Protein AF-A0A914QI10-F1 (afdb_monomer_lite)

Foldseek 3Di:
DQDFDDDPPDTDHDPLQLVPPQLECLLVLLADEPPRDDNPPPDQVQEDCPVVCCVVDVPSRHHYDQAPDPDPDDPVLVVDPPSVVRRHGDCVSYDHPVVSSVSSVVVSVVVVVVVVVVVVVVVVVVVVD

pLDDT: mean 73.73, std 11.27, range [41.31, 90.69]

Sequence (129 aa):
MNGTLEFDKIIIYPKGSHKAMVRDIWLTRSEWAPRDFMFHDLEQYKITNDVEKLEKNPIWSYFPNPFLSDAIFHSSLCQMPDGLSCWKYDSTLIKNDTYIDKILQQRADEIKRQYIDTVNSIKSSKAFL

Secondary structure (DSSP, 8-state):
----EEETTEEEPPTT-GGGS---HHHHTT-B-TT--------GGGEES-HHHHHH---TT-EE--BSS-----GGGGGSTTGGGGG-B-GGGB--HHHHHHHHHHHHHHHHHHHHHHHHHHHHHHTT-

Radius of gyration: 18.93 Å; chains: 1; bounding box: 40×35×62 Å

Organism: NCBI:txid227884

Structure (mmCIF, N/CA/C/O backbone):
data_AF-A0A914QI10-F1
#
_entry.id   AF-A0A914QI10-F1
#
loop_
_atom_site.group_PDB
_atom_site.id
_atom_site.type_symbol
_atom_site.label_atom_id
_atom_site.label_alt_id
_atom_site.label_comp_id
_atom_site.label_asym_id
_atom_site.label_entity_id
_atom_site.label_seq_id
_atom_site.pdbx_PDB_ins_code
_atom_site.Cartn_x
_atom_site.Cartn_y
_atom_site.Cartn_z
_atom_site.occupancy
_atom_site.B_iso_or_equiv
_atom_site.auth_seq_id
_atom_site.auth_comp_id
_atom_site.auth_asym_id
_atom_site.auth_atom_id
_atom_site.pdbx_PDB_model_num
ATOM 1 N N . MET A 1 1 ? -25.015 -4.629 6.594 1.00 41.31 1 MET A N 1
ATOM 2 C CA . MET A 1 1 ? -24.862 -5.856 5.783 1.00 41.31 1 MET A CA 1
ATOM 3 C C . MET A 1 1 ? -23.376 -6.185 5.749 1.00 41.31 1 MET A C 1
ATOM 5 O O . MET A 1 1 ? -22.625 -5.418 5.166 1.00 41.31 1 MET A O 1
ATOM 9 N N . ASN A 1 2 ? -22.948 -7.233 6.460 1.00 48.06 2 ASN A N 1
ATOM 10 C CA . ASN A 1 2 ? -21.532 -7.590 6.644 1.00 48.06 2 ASN A CA 1
ATOM 11 C C . ASN A 1 2 ? -21.168 -8.816 5.795 1.00 48.06 2 ASN A C 1
ATOM 13 O O . ASN A 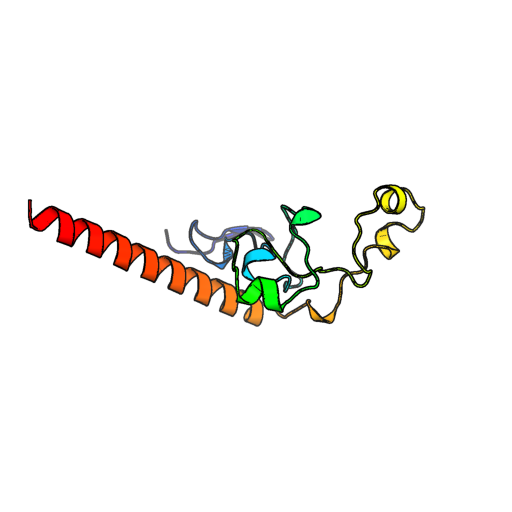1 2 ? -20.911 -9.886 6.336 1.00 48.06 2 ASN A O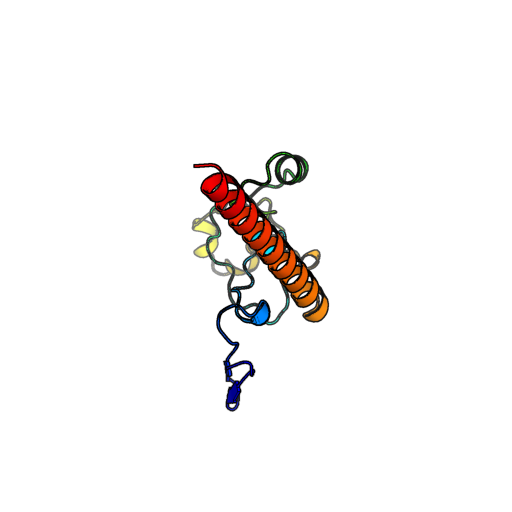 1
ATOM 17 N N . GLY A 1 3 ? -21.184 -8.676 4.472 1.00 55.97 3 GLY A N 1
ATOM 18 C CA . GLY A 1 3 ? -20.773 -9.748 3.568 1.00 55.97 3 GLY A CA 1
ATOM 19 C C . GLY A 1 3 ? -20.092 -9.180 2.334 1.00 55.97 3 GLY A C 1
ATOM 20 O O . GLY A 1 3 ? -20.581 -8.210 1.758 1.00 55.97 3 GLY A O 1
ATOM 21 N N . THR A 1 4 ? -18.957 -9.765 1.959 1.00 65.06 4 THR A N 1
ATOM 22 C CA . THR A 1 4 ? -18.392 -9.604 0.618 1.00 65.06 4 THR A CA 1
ATOM 23 C C . THR A 1 4 ? -19.339 -10.285 -0.366 1.00 65.06 4 THR A C 1
ATOM 25 O O . THR A 1 4 ? -19.720 -11.432 -0.138 1.00 65.06 4 THR A O 1
ATOM 28 N N . LEU A 1 5 ? -19.741 -9.578 -1.422 1.00 71.38 5 LEU A N 1
ATOM 29 C CA . LEU A 1 5 ? -20.539 -10.150 -2.508 1.00 71.38 5 LEU A CA 1
ATOM 30 C C . LEU A 1 5 ? -19.627 -10.388 -3.706 1.00 71.38 5 LEU A C 1
ATOM 32 O O . LEU A 1 5 ? -18.871 -9.496 -4.087 1.00 71.38 5 LEU A O 1
ATOM 36 N N . GLU A 1 6 ? -19.707 -11.575 -4.289 1.00 69.44 6 GLU A N 1
ATOM 37 C CA . GLU A 1 6 ? -18.934 -11.956 -5.465 1.00 69.44 6 GLU A CA 1
ATOM 38 C C . GLU A 1 6 ? -19.903 -12.237 -6.616 1.00 69.44 6 GLU A C 1
ATOM 40 O O . GLU A 1 6 ? -20.795 -13.077 -6.497 1.00 69.44 6 GLU A O 1
ATOM 45 N N . PHE A 1 7 ? -19.760 -11.480 -7.703 1.00 70.00 7 PHE A N 1
ATOM 46 C CA . PHE A 1 7 ? -20.530 -11.624 -8.935 1.00 70.00 7 PHE A CA 1
ATOM 47 C C . PHE A 1 7 ? -19.551 -11.836 -10.086 1.00 70.00 7 PHE A C 1
ATOM 49 O O . PHE A 1 7 ? -18.926 -10.880 -10.545 1.00 70.00 7 PHE A O 1
ATOM 56 N N . ASP A 1 8 ? -19.403 -13.076 -10.547 1.00 79.25 8 ASP A N 1
ATOM 57 C CA . ASP A 1 8 ? -18.462 -13.484 -11.597 1.00 79.25 8 ASP A CA 1
ATOM 58 C C . ASP A 1 8 ? -17.008 -13.034 -11.342 1.00 79.25 8 ASP A C 1
ATOM 60 O O . ASP A 1 8 ? -16.226 -13.756 -10.735 1.00 79.25 8 ASP A O 1
ATOM 64 N N . LYS A 1 9 ? -16.637 -11.839 -11.829 1.00 72.75 9 LYS A N 1
ATOM 65 C CA . LYS A 1 9 ? -15.303 -11.214 -11.708 1.00 72.75 9 LYS A CA 1
ATOM 66 C C . LYS A 1 9 ? -15.288 -9.970 -10.815 1.00 72.75 9 LYS A C 1
ATOM 68 O O . LYS A 1 9 ? -14.254 -9.318 -10.686 1.00 72.75 9 LYS A O 1
ATOM 73 N N . ILE A 1 10 ? -16.433 -9.589 -10.256 1.00 65.81 10 ILE A N 1
ATOM 74 C CA . ILE A 1 10 ? -16.603 -8.378 -9.457 1.0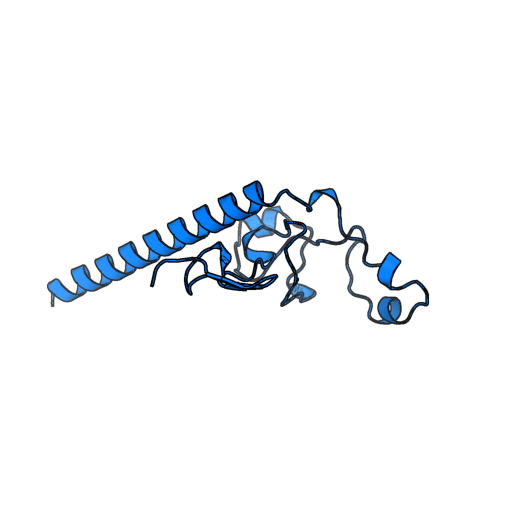0 65.81 10 ILE A CA 1
ATOM 75 C C . ILE A 1 10 ? -16.749 -8.785 -7.996 1.00 65.81 10 ILE A C 1
ATOM 77 O O . ILE A 1 10 ? -17.702 -9.464 -7.619 1.00 65.81 10 ILE A O 1
ATOM 81 N N . ILE A 1 11 ? -15.820 -8.316 -7.167 1.00 71.44 11 ILE A N 1
ATOM 82 C CA . ILE A 1 11 ? -15.887 -8.462 -5.714 1.00 71.44 11 ILE A CA 1
ATOM 83 C C . ILE A 1 11 ? -16.309 -7.117 -5.125 1.00 71.44 11 ILE A C 1
ATOM 85 O O . ILE A 1 11 ? -15.595 -6.121 -5.247 1.00 71.44 11 ILE A O 1
ATOM 89 N N . ILE A 1 12 ? -17.470 -7.084 -4.475 1.00 74.06 12 ILE A N 1
ATOM 90 C CA . ILE A 1 12 ? -17.984 -5.902 -3.783 1.00 74.06 12 ILE A CA 1
ATOM 91 C C . ILE A 1 12 ? -17.641 -6.021 -2.304 1.00 74.06 12 ILE A C 1
ATOM 93 O O . ILE A 1 12 ? -18.112 -6.920 -1.599 1.00 74.06 12 ILE A O 1
ATOM 97 N N . TYR A 1 13 ? -16.843 -5.074 -1.820 1.00 75.06 13 TYR A N 1
ATOM 98 C CA . TYR A 1 13 ? -16.525 -4.953 -0.405 1.00 75.06 13 TYR A CA 1
ATOM 99 C C . TYR A 1 13 ? -17.473 -3.964 0.287 1.00 75.06 13 TYR A C 1
ATOM 101 O O . TYR A 1 13 ? -17.781 -2.907 -0.270 1.00 75.06 13 TYR A O 1
ATOM 109 N N . PRO A 1 14 ? -17.936 -4.265 1.514 1.00 73.25 14 PRO A N 1
ATOM 110 C CA . PRO A 1 14 ? -18.775 -3.341 2.262 1.00 73.25 14 PRO A CA 1
ATOM 111 C C . PRO A 1 14 ? -18.013 -2.052 2.597 1.00 73.25 14 PRO A C 1
ATOM 113 O O . PRO A 1 14 ? -16.821 -2.077 2.918 1.00 73.25 14 PRO A O 1
ATOM 116 N N . LYS A 1 15 ? -18.721 -0.915 2.563 1.00 69.31 15 LYS A N 1
ATOM 117 C CA . LYS A 1 15 ? -18.166 0.395 2.932 1.00 69.31 15 LYS A CA 1
ATOM 118 C C . LYS A 1 15 ? -17.607 0.343 4.358 1.00 69.31 15 LYS A C 1
ATOM 120 O O . LYS A 1 15 ? -18.307 -0.067 5.281 1.00 69.31 15 LYS A O 1
ATOM 125 N N . GLY A 1 16 ? -16.353 0.760 4.525 1.00 67.12 16 GLY A N 1
ATOM 126 C CA . GLY A 1 16 ? -15.630 0.682 5.800 1.00 67.12 16 GLY A CA 1
ATOM 127 C C . GLY A 1 16 ? -14.850 -0.620 6.018 1.00 67.12 16 GLY A C 1
ATOM 128 O O . GLY A 1 16 ? -14.171 -0.747 7.033 1.00 67.12 16 GLY A O 1
ATOM 129 N N . SER A 1 17 ? -14.898 -1.577 5.085 1.00 73.50 17 SER A N 1
ATOM 130 C CA . SER A 1 17 ? -13.922 -2.670 5.048 1.00 73.50 17 SER A CA 1
ATOM 131 C C . SER A 1 17 ? -12.554 -2.134 4.631 1.00 73.50 17 SER A C 1
ATOM 133 O O . SER A 1 17 ? -12.463 -1.377 3.667 1.00 73.50 17 SER A O 1
ATOM 135 N N . HIS A 1 18 ? -11.484 -2.595 5.280 1.00 71.38 18 HIS A N 1
ATOM 136 C CA . HIS A 1 18 ? -10.111 -2.311 4.846 1.00 71.38 18 HIS A CA 1
ATOM 137 C C . HIS A 1 18 ? -9.854 -2.780 3.403 1.00 71.38 18 HIS A C 1
ATOM 139 O O . HIS A 1 18 ? -9.086 -2.159 2.681 1.00 71.38 18 HIS A O 1
ATOM 145 N N . LYS A 1 19 ? -10.554 -3.830 2.945 1.00 73.06 19 LYS A N 1
ATOM 146 C CA . LYS A 1 19 ? -10.472 -4.330 1.563 1.00 73.06 19 LYS A CA 1
ATOM 147 C C . LYS A 1 19 ? -11.174 -3.428 0.544 1.00 73.06 19 LYS A C 1
ATOM 149 O O . LYS A 1 19 ? -10.912 -3.553 -0.645 1.00 73.06 19 LYS A O 1
ATOM 154 N N . ALA A 1 20 ? -12.074 -2.556 1.010 1.00 66.88 20 ALA A N 1
ATOM 155 C CA . ALA A 1 20 ? -12.748 -1.538 0.203 1.00 66.88 20 ALA A CA 1
ATOM 156 C C . ALA A 1 20 ? -11.969 -0.217 0.149 1.00 66.88 20 ALA A C 1
ATOM 158 O O . ALA A 1 20 ? -12.353 0.678 -0.603 1.00 66.88 20 ALA A O 1
ATOM 159 N N . MET A 1 21 ? -10.932 -0.053 0.979 1.00 66.88 21 MET A N 1
ATOM 160 C CA . MET A 1 21 ? -10.075 1.122 0.899 1.00 66.88 21 MET A CA 1
ATOM 161 C C . MET A 1 21 ? -9.331 1.045 -0.427 1.00 66.88 21 MET A C 1
ATOM 163 O O . MET A 1 21 ? -8.761 0.002 -0.755 1.00 66.88 21 MET A O 1
ATOM 167 N N . VAL A 1 22 ? -9.352 2.135 -1.198 1.00 61.59 22 VAL A N 1
ATOM 168 C CA . VAL A 1 22 ? -8.416 2.264 -2.312 1.00 61.59 22 VAL A CA 1
ATOM 169 C C . VAL A 1 22 ? -7.033 2.083 -1.701 1.00 61.59 22 VAL A C 1
ATOM 171 O O . VAL A 1 22 ? -6.706 2.761 -0.723 1.00 61.59 22 VAL A O 1
ATOM 174 N N . ARG A 1 23 ? -6.286 1.084 -2.184 1.00 67.00 23 ARG A N 1
ATOM 175 C CA . ARG A 1 23 ? -4.958 0.739 -1.665 1.00 67.00 23 ARG A CA 1
ATOM 176 C C . ARG A 1 23 ? -3.958 1.748 -2.179 1.00 67.00 23 ARG A C 1
ATOM 178 O O . ARG A 1 23 ? -3.145 1.477 -3.050 1.00 67.00 23 ARG A O 1
ATOM 185 N N . ASP A 1 24 ? -4.140 2.952 -1.681 1.00 66.44 24 ASP A N 1
ATOM 186 C CA . ASP A 1 24 ? -3.342 4.088 -2.037 1.00 66.44 24 ASP A CA 1
ATOM 187 C C . ASP A 1 24 ? -2.033 4.025 -1.243 1.00 66.44 24 ASP A C 1
ATOM 189 O O . ASP A 1 24 ? -1.975 3.621 -0.075 1.00 66.44 24 ASP A O 1
ATOM 193 N N . ILE A 1 25 ? -0.968 4.430 -1.911 1.00 69.38 25 ILE A N 1
ATOM 194 C CA . ILE A 1 25 ? 0.419 4.269 -1.494 1.00 69.38 25 ILE A CA 1
ATOM 195 C C . ILE A 1 25 ? 0.781 5.029 -0.232 1.00 69.38 25 ILE A C 1
ATOM 197 O O . ILE A 1 25 ? 1.684 4.616 0.488 1.00 69.38 25 ILE A O 1
ATOM 201 N N . TRP A 1 26 ? 0.078 6.108 0.090 1.00 71.06 26 TRP A N 1
ATOM 202 C CA . TRP A 1 26 ? 0.238 6.791 1.374 1.00 71.06 26 TRP A CA 1
ATOM 203 C C . TRP A 1 26 ? 0.002 5.866 2.580 1.00 71.06 26 TRP A C 1
ATOM 205 O O . TRP A 1 26 ? 0.741 5.939 3.563 1.00 71.06 26 TRP A O 1
ATOM 215 N N . LEU A 1 27 ? -0.977 4.954 2.515 1.00 75.00 27 LEU A N 1
ATOM 216 C CA . LEU A 1 27 ? -1.323 4.069 3.635 1.00 75.00 27 LEU A CA 1
ATOM 217 C C . LEU A 1 27 ? -0.284 2.966 3.843 1.00 75.00 27 LEU A C 1
ATOM 219 O O . LEU A 1 27 ? -0.139 2.451 4.956 1.00 75.00 27 LEU A O 1
ATOM 223 N N . THR A 1 28 ? 0.436 2.620 2.781 1.00 78.81 28 THR A N 1
ATOM 224 C CA . THR A 1 28 ? 1.373 1.497 2.714 1.00 78.81 28 THR A CA 1
ATOM 225 C C . THR A 1 28 ? 2.809 1.940 2.438 1.00 78.81 28 THR A C 1
ATOM 227 O O . THR A 1 28 ? 3.651 1.102 2.148 1.00 78.81 28 THR A O 1
ATOM 230 N N . ARG A 1 29 ? 3.120 3.240 2.541 1.00 78.75 29 ARG A N 1
ATOM 231 C CA . ARG A 1 29 ? 4.460 3.799 2.266 1.00 78.75 29 ARG A CA 1
ATOM 232 C C . ARG A 1 29 ? 5.010 3.377 0.899 1.00 78.75 29 ARG A C 1
ATOM 234 O O . ARG A 1 29 ? 6.160 2.965 0.785 1.00 78.75 29 ARG A O 1
ATOM 241 N N . SER A 1 30 ? 4.180 3.493 -0.128 1.00 81.25 30 SER A N 1
ATOM 242 C CA . SER A 1 30 ? 4.497 3.089 -1.496 1.00 81.25 30 SER A CA 1
ATOM 243 C C . SER A 1 30 ? 4.708 1.598 -1.690 1.00 81.25 30 SER A C 1
ATOM 245 O O . SER A 1 30 ? 5.250 1.222 -2.711 1.00 81.25 30 SER A O 1
ATOM 247 N N . GLU A 1 31 ? 4.257 0.737 -0.779 1.00 85.56 31 GLU A N 1
ATOM 248 C CA . GLU A 1 31 ? 4.185 -0.706 -1.020 1.00 85.56 31 GLU A CA 1
ATOM 249 C C . GLU A 1 31 ? 2.806 -1.089 -1.577 1.00 85.56 31 GLU A C 1
ATOM 251 O O . GLU A 1 31 ? 1.787 -0.561 -1.134 1.00 85.56 31 GLU A O 1
ATOM 256 N N . TRP A 1 32 ? 2.730 -2.018 -2.528 1.00 83.19 32 TRP A N 1
ATOM 257 C CA . TRP A 1 32 ? 1.446 -2.429 -3.121 1.00 83.19 32 TRP A CA 1
ATOM 258 C C . TRP A 1 32 ? 1.423 -3.908 -3.494 1.00 83.19 32 TRP A C 1
ATOM 260 O O . TRP A 1 32 ? 2.462 -4.553 -3.637 1.00 83.19 32 TRP A O 1
ATOM 270 N N . ALA A 1 33 ? 0.221 -4.454 -3.651 1.00 86.00 33 ALA A N 1
ATOM 271 C CA . ALA A 1 33 ? -0.016 -5.810 -4.119 1.00 86.00 33 ALA A CA 1
ATOM 272 C C . ALA A 1 33 ? -0.385 -5.837 -5.615 1.00 86.00 33 ALA A C 1
ATOM 274 O O . ALA A 1 33 ? -0.917 -4.860 -6.137 1.00 86.00 33 ALA A O 1
ATOM 275 N N . PRO A 1 34 ? -0.177 -6.960 -6.329 1.00 82.81 34 PRO A N 1
ATOM 276 C CA . PRO A 1 34 ? -0.494 -7.062 -7.758 1.00 82.81 34 PRO A CA 1
ATOM 277 C C . PRO A 1 34 ? -1.955 -6.773 -8.131 1.00 82.81 34 PRO A C 1
ATOM 279 O O . PRO A 1 34 ? -2.229 -6.387 -9.263 1.00 82.81 34 PRO A O 1
ATOM 282 N N . ARG A 1 35 ? -2.902 -6.970 -7.203 1.00 79.38 35 ARG A N 1
ATOM 283 C CA . ARG A 1 35 ? -4.328 -6.662 -7.419 1.00 79.38 35 ARG A CA 1
ATOM 284 C C . ARG A 1 35 ? -4.671 -5.177 -7.267 1.00 79.38 35 ARG A C 1
ATOM 286 O O . ARG A 1 35 ? -5.831 -4.808 -7.450 1.00 79.38 35 ARG A O 1
ATOM 293 N N . ASP A 1 36 ? -3.714 -4.352 -6.858 1.00 76.94 36 ASP A N 1
ATOM 294 C CA . ASP A 1 36 ? -3.953 -2.942 -6.582 1.00 76.94 36 ASP A CA 1
ATOM 295 C C . ASP A 1 36 ? -3.993 -2.188 -7.903 1.00 76.94 36 ASP A C 1
ATOM 297 O O . ASP A 1 36 ? -3.061 -2.232 -8.700 1.00 76.94 36 ASP A O 1
ATOM 301 N N . PHE A 1 37 ? -5.134 -1.557 -8.172 1.00 61.16 37 PHE A N 1
ATOM 302 C CA . PHE A 1 37 ? -5.447 -1.083 -9.517 1.00 61.16 37 PHE A CA 1
ATOM 303 C C . PHE A 1 37 ? -5.150 0.406 -9.733 1.00 61.16 37 PHE A C 1
ATOM 305 O O . PHE A 1 37 ? -5.309 0.901 -10.844 1.00 61.16 37 PHE A O 1
ATOM 312 N N . MET A 1 38 ? -4.735 1.157 -8.709 1.00 57.88 38 MET A N 1
ATOM 313 C CA . MET A 1 38 ? -4.546 2.595 -8.890 1.00 57.88 38 MET A CA 1
ATOM 314 C C . MET A 1 38 ? -3.605 3.215 -7.863 1.00 57.88 38 MET A C 1
ATOM 316 O O . MET A 1 38 ? -3.920 3.270 -6.678 1.00 57.88 38 MET A O 1
ATOM 320 N N . PHE A 1 39 ? -2.502 3.771 -8.362 1.00 60.91 39 PHE A N 1
ATOM 321 C CA . PHE A 1 39 ? -1.827 4.888 -7.714 1.00 60.91 39 PHE A CA 1
ATOM 322 C C . PHE A 1 39 ? -2.634 6.144 -8.038 1.00 60.91 39 PHE A C 1
ATOM 324 O O . PHE A 1 39 ? -2.598 6.623 -9.172 1.00 60.91 39 PHE A O 1
ATOM 331 N N . HIS A 1 40 ? -3.426 6.635 -7.091 1.00 59.00 40 HIS A N 1
ATOM 332 C CA . HIS A 1 40 ? -4.071 7.938 -7.229 1.00 59.00 40 HIS A CA 1
ATOM 333 C C . HIS A 1 40 ? -3.243 9.002 -6.502 1.00 59.00 40 HIS A C 1
ATOM 335 O O . HIS A 1 40 ? -2.407 8.672 -5.670 1.00 59.00 40 HIS A O 1
ATOM 341 N N . ASP A 1 41 ? -3.458 10.279 -6.819 1.00 58.25 41 ASP A N 1
ATOM 342 C CA . ASP A 1 41 ? -2.836 11.418 -6.121 1.00 58.25 41 ASP A CA 1
ATOM 343 C C . ASP A 1 41 ? -1.292 11.413 -6.071 1.00 58.25 41 ASP A C 1
ATOM 345 O O . ASP A 1 41 ? -0.673 11.958 -5.150 1.00 58.25 41 ASP A O 1
ATOM 349 N N . LEU A 1 42 ? -0.654 10.851 -7.108 1.00 67.31 42 LEU A N 1
ATOM 350 C CA . LEU A 1 42 ? 0.783 10.991 -7.345 1.00 67.31 42 LEU A CA 1
ATOM 351 C C . LEU A 1 42 ? 1.130 12.446 -7.700 1.00 67.31 42 LEU A C 1
ATOM 353 O O . LEU A 1 42 ? 1.152 12.829 -8.868 1.00 67.31 42 LEU A O 1
ATOM 357 N N . GLU A 1 43 ? 1.417 13.264 -6.691 1.00 68.12 43 GLU A N 1
ATOM 358 C CA . GLU A 1 43 ? 1.871 14.643 -6.875 1.00 68.12 43 GLU A CA 1
ATOM 359 C C . GLU A 1 43 ? 3.376 14.750 -6.608 1.00 68.12 43 GLU A C 1
ATOM 361 O O . GLU A 1 43 ? 3.878 14.276 -5.593 1.00 68.12 43 GLU A O 1
ATOM 366 N N . GLN A 1 44 ? 4.121 15.401 -7.505 1.00 68.06 44 GLN A N 1
ATOM 367 C CA . GLN A 1 44 ? 5.587 15.430 -7.439 1.00 68.06 44 GLN A CA 1
ATOM 368 C C . GLN A 1 44 ? 6.131 15.991 -6.117 1.00 68.06 44 GLN A C 1
ATOM 370 O O . GLN A 1 44 ? 7.103 15.468 -5.587 1.00 68.06 44 GLN A O 1
ATOM 375 N N . TYR A 1 45 ? 5.497 17.023 -5.551 1.00 67.12 45 TYR A N 1
ATOM 376 C CA . TYR A 1 45 ? 5.938 17.604 -4.277 1.00 67.12 45 TYR A CA 1
ATOM 377 C C . TYR A 1 45 ? 5.674 16.693 -3.071 1.00 67.12 45 TYR A C 1
ATOM 379 O O . TYR A 1 45 ? 6.213 16.952 -2.002 1.00 67.12 45 TYR A O 1
ATOM 387 N N . LYS A 1 46 ? 4.846 15.654 -3.229 1.00 69.00 46 LYS A N 1
ATOM 388 C CA . LYS A 1 46 ? 4.547 14.637 -2.214 1.00 69.00 46 LYS A CA 1
ATOM 389 C C . LYS A 1 46 ? 5.537 13.466 -2.257 1.00 69.00 46 LYS A C 1
ATOM 391 O O . LYS A 1 46 ? 5.613 12.686 -1.310 1.00 69.00 46 LYS A O 1
ATOM 396 N N . ILE A 1 47 ? 6.315 13.348 -3.332 1.00 72.62 47 ILE A N 1
ATOM 397 C CA . ILE A 1 47 ? 7.327 12.306 -3.492 1.00 72.62 47 ILE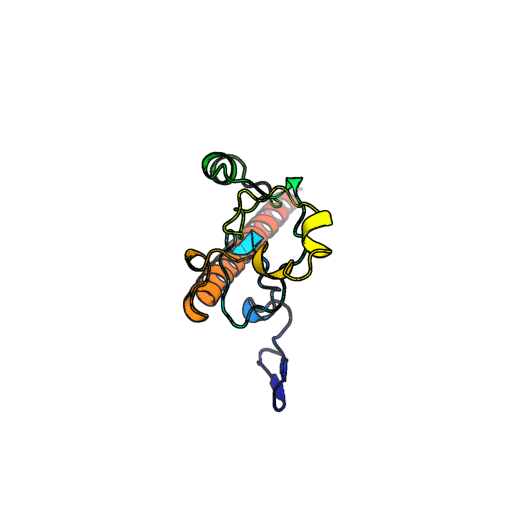 A CA 1
ATOM 398 C C . ILE A 1 47 ? 8.609 12.735 -2.780 1.00 72.62 47 ILE A C 1
ATOM 400 O O . ILE A 1 47 ? 9.117 13.835 -2.992 1.00 72.62 47 ILE A O 1
ATOM 404 N N . THR A 1 48 ? 9.156 11.857 -1.943 1.00 67.31 48 THR A N 1
ATOM 405 C CA . THR A 1 48 ? 10.423 12.106 -1.250 1.00 67.31 48 THR A CA 1
ATOM 406 C C . THR A 1 48 ? 11.298 10.857 -1.223 1.00 67.31 48 THR A C 1
ATOM 408 O O . THR A 1 48 ? 10.805 9.748 -1.037 1.00 67.31 48 THR A O 1
ATOM 411 N N . ASN A 1 49 ? 12.610 11.047 -1.363 1.00 68.38 49 ASN A N 1
ATOM 412 C CA . ASN A 1 49 ? 13.619 10.008 -1.111 1.00 68.38 49 ASN A CA 1
ATOM 413 C C . ASN A 1 49 ? 14.159 10.073 0.333 1.00 68.38 49 ASN A C 1
ATOM 415 O O . ASN A 1 49 ? 14.955 9.237 0.752 1.00 68.38 49 ASN A O 1
ATOM 419 N N . ASP A 1 50 ? 13.737 11.078 1.103 1.00 70.56 50 ASP A N 1
ATOM 420 C CA . ASP A 1 50 ? 14.161 11.324 2.479 1.00 70.56 50 ASP A CA 1
ATOM 421 C C . ASP A 1 50 ? 13.221 10.602 3.456 1.00 70.56 50 ASP A C 1
ATOM 423 O O . ASP A 1 50 ? 12.168 11.118 3.848 1.00 70.56 50 ASP A O 1
ATOM 427 N N . VAL A 1 51 ? 13.596 9.370 3.808 1.00 65.12 51 VAL A N 1
ATOM 428 C CA . VAL A 1 51 ? 12.833 8.490 4.709 1.00 65.12 51 VAL A CA 1
ATOM 429 C C . VAL A 1 51 ? 12.770 9.058 6.132 1.00 65.12 51 VAL A C 1
ATOM 431 O O . VAL A 1 51 ? 11.758 8.911 6.813 1.00 65.12 51 VAL A O 1
ATOM 434 N N . GLU A 1 52 ? 13.804 9.780 6.567 1.00 62.84 52 GLU A N 1
ATOM 435 C CA . GLU A 1 52 ? 13.869 10.371 7.906 1.00 62.84 52 GLU A CA 1
ATOM 436 C C . GLU A 1 52 ? 12.814 11.478 8.089 1.00 62.84 52 GLU A C 1
ATOM 438 O O . GLU A 1 52 ? 12.202 11.605 9.156 1.00 62.84 52 GLU A O 1
ATOM 443 N N . LYS A 1 53 ? 12.517 12.242 7.027 1.00 61.84 53 LYS A N 1
ATOM 444 C CA . LYS A 1 53 ? 11.408 13.212 7.027 1.00 61.84 53 LYS A CA 1
ATOM 445 C C . LYS A 1 53 ? 10.033 12.558 7.142 1.00 61.84 53 LYS A C 1
ATOM 447 O O . LYS A 1 53 ? 9.175 13.128 7.815 1.00 61.84 53 LYS A O 1
ATOM 452 N N . LEU A 1 54 ? 9.827 11.382 6.544 1.00 61.28 54 LEU A N 1
ATOM 453 C CA . LEU A 1 54 ? 8.561 10.639 6.642 1.00 61.28 54 LEU A CA 1
ATOM 454 C C . LEU A 1 54 ? 8.289 10.143 8.068 1.00 61.28 54 LEU A C 1
ATOM 456 O O . LEU A 1 54 ? 7.135 10.052 8.485 1.00 61.28 54 LEU A O 1
ATOM 460 N N . GLU A 1 55 ? 9.340 9.826 8.824 1.00 60.41 55 GLU A N 1
ATOM 461 C CA . GLU A 1 55 ? 9.216 9.368 10.211 1.00 60.41 55 GLU A CA 1
ATOM 462 C C . GLU A 1 55 ? 8.985 10.518 11.194 1.00 60.41 55 GLU A C 1
ATOM 464 O O . GLU A 1 55 ? 8.195 10.381 12.128 1.00 60.41 55 GLU A O 1
ATOM 469 N N . LYS A 1 56 ? 9.646 11.663 10.977 1.00 54.72 56 LYS A N 1
ATOM 470 C CA . LYS A 1 56 ? 9.573 12.829 11.875 1.00 54.72 56 LYS A CA 1
ATOM 471 C C . LYS A 1 56 ? 8.357 13.716 11.632 1.00 54.72 56 LYS A C 1
ATOM 473 O O . LYS A 1 56 ? 7.871 14.346 12.565 1.00 54.72 56 LYS A O 1
ATOM 478 N N . ASN A 1 57 ? 7.870 13.763 10.398 1.00 51.97 57 ASN A N 1
ATOM 479 C CA . ASN A 1 57 ? 6.680 14.498 10.005 1.00 51.97 57 ASN A CA 1
ATOM 480 C C . ASN A 1 57 ? 5.817 13.574 9.143 1.00 51.97 57 ASN A C 1
ATOM 482 O O . ASN A 1 57 ? 5.907 13.642 7.914 1.00 51.97 57 ASN A O 1
ATOM 486 N N . PRO A 1 58 ? 4.960 12.734 9.755 1.00 52.22 58 PRO A N 1
ATOM 487 C CA . PRO A 1 58 ? 3.943 11.981 9.036 1.00 52.22 58 PRO A CA 1
ATOM 488 C C . PRO A 1 58 ? 2.854 12.958 8.574 1.00 52.22 58 PRO A C 1
ATOM 490 O O . PRO A 1 58 ? 1.705 12.917 9.009 1.00 52.22 58 PRO A O 1
ATOM 493 N N . ILE A 1 59 ? 3.227 13.916 7.729 1.00 53.47 59 ILE A N 1
ATOM 494 C CA . ILE A 1 59 ? 2.262 14.683 6.970 1.00 53.47 59 ILE A CA 1
ATOM 495 C C . ILE A 1 59 ? 1.591 13.636 6.088 1.00 53.47 59 ILE A C 1
ATOM 497 O O . ILE A 1 59 ? 2.265 12.908 5.360 1.00 53.47 59 ILE A O 1
ATOM 501 N N . TRP A 1 60 ? 0.267 13.570 6.173 1.00 54.69 60 TRP A N 1
ATOM 502 C CA . TRP A 1 60 ? -0.626 12.643 5.470 1.00 54.69 60 TRP A CA 1
ATOM 503 C C . TRP A 1 60 ? -0.494 12.652 3.937 1.00 54.69 60 TRP A C 1
ATOM 505 O O . TRP A 1 60 ? -1.311 12.075 3.239 1.00 54.69 60 TRP A O 1
ATOM 515 N N . SER A 1 61 ? 0.496 13.336 3.384 1.00 59.59 61 SER A N 1
ATOM 516 C CA . SER A 1 61 ? 0.639 13.594 1.968 1.00 59.59 61 SER A CA 1
ATOM 517 C C . SER A 1 61 ? 2.063 13.397 1.466 1.00 59.59 61 SER A C 1
ATOM 519 O O . SER A 1 61 ? 2.361 13.973 0.437 1.00 59.59 61 SER A O 1
ATOM 521 N N . TYR A 1 62 ? 2.963 12.692 2.159 1.00 67.81 62 TYR A N 1
ATOM 522 C CA . TYR A 1 62 ? 4.268 12.349 1.579 1.00 67.81 62 TYR A CA 1
ATOM 523 C C . TYR A 1 62 ? 4.466 10.843 1.529 1.00 67.81 62 TYR A C 1
ATOM 525 O O . TYR A 1 62 ? 4.096 10.128 2.461 1.00 67.81 62 TYR A O 1
ATOM 533 N N . PHE A 1 63 ? 5.064 10.366 0.444 1.00 72.81 63 PHE A N 1
ATOM 534 C CA . PHE A 1 63 ? 5.305 8.948 0.218 1.00 72.81 63 PHE A CA 1
ATOM 535 C C . PHE A 1 63 ? 6.650 8.721 -0.493 1.00 72.81 63 PHE A C 1
ATOM 537 O O . PHE A 1 63 ? 7.113 9.596 -1.236 1.00 72.81 63 PHE A O 1
ATOM 544 N N . PRO A 1 64 ? 7.306 7.568 -0.252 1.00 76.81 64 PRO A N 1
ATOM 545 C CA . PRO A 1 64 ? 8.521 7.198 -0.966 1.00 76.81 64 PRO A CA 1
ATOM 546 C C . PRO A 1 64 ? 8.298 7.164 -2.476 1.00 76.81 64 PRO A C 1
ATOM 548 O O . PRO A 1 64 ? 7.227 6.770 -2.941 1.00 76.81 64 PRO A O 1
ATOM 551 N N . ASN A 1 65 ? 9.311 7.533 -3.250 1.00 78.12 65 ASN A N 1
ATOM 552 C CA . ASN A 1 65 ? 9.272 7.379 -4.698 1.00 78.12 65 ASN A CA 1
ATOM 553 C C . ASN A 1 65 ? 9.072 5.898 -5.099 1.00 78.12 65 ASN A C 1
ATOM 555 O O . ASN A 1 65 ? 9.909 5.072 -4.734 1.00 78.12 65 ASN A O 1
ATOM 559 N N . PRO A 1 66 ? 8.008 5.541 -5.850 1.00 79.69 66 PRO A N 1
ATOM 560 C CA . PRO A 1 66 ? 7.775 4.161 -6.266 1.00 79.69 66 PRO A CA 1
ATOM 561 C C . PRO A 1 66 ? 8.549 3.748 -7.531 1.00 79.69 66 PRO A C 1
ATOM 563 O O . PRO A 1 66 ? 8.460 2.593 -7.952 1.00 79.69 66 PRO A O 1
ATOM 566 N N . PHE A 1 67 ? 9.265 4.675 -8.174 1.00 79.69 67 PHE A N 1
ATOM 567 C CA . PHE A 1 67 ? 9.968 4.453 -9.436 1.00 79.69 67 PHE A CA 1
ATOM 568 C C . PHE A 1 67 ? 11.471 4.235 -9.223 1.00 79.69 67 PHE A C 1
ATOM 570 O O . PHE A 1 67 ? 12.077 4.834 -8.343 1.00 79.69 67 PHE A O 1
ATOM 577 N N . LEU A 1 68 ? 12.086 3.412 -10.081 1.00 77.81 68 LEU A N 1
ATOM 578 C CA . LEU A 1 68 ? 13.534 3.147 -10.071 1.00 77.81 68 LEU A CA 1
ATOM 579 C C . LEU A 1 68 ? 14.385 4.357 -10.483 1.00 77.81 68 LEU A C 1
ATOM 581 O O . LEU A 1 68 ? 15.581 4.386 -10.211 1.00 77.81 68 LEU A O 1
ATOM 585 N N . SER A 1 69 ? 13.801 5.314 -11.204 1.00 70.06 69 SER A N 1
ATOM 586 C CA . SER A 1 69 ? 14.467 6.565 -11.558 1.00 70.06 69 SER A CA 1
ATOM 587 C C . SER A 1 69 ? 14.356 7.567 -10.408 1.00 70.06 69 SER A C 1
ATOM 589 O O . SER A 1 69 ? 13.404 7.508 -9.631 1.00 70.06 69 SER A O 1
ATOM 591 N N . ASP A 1 70 ? 15.268 8.543 -10.340 1.00 64.50 70 ASP A N 1
ATOM 592 C CA . ASP A 1 70 ? 15.289 9.621 -9.328 1.00 64.50 70 ASP A CA 1
ATOM 593 C C . ASP A 1 70 ? 14.071 10.585 -9.381 1.00 64.50 70 ASP A C 1
ATOM 595 O O . ASP A 1 70 ? 14.115 11.684 -8.834 1.00 64.50 70 ASP A O 1
ATOM 599 N N . ALA A 1 71 ? 12.978 10.175 -10.038 1.00 59.03 71 ALA A N 1
ATOM 600 C CA . ALA A 1 71 ? 11.628 10.740 -10.045 1.00 59.03 71 ALA A CA 1
ATOM 601 C C . ALA A 1 71 ? 11.530 12.259 -9.936 1.00 59.03 71 ALA A C 1
ATOM 603 O O . ALA A 1 71 ? 10.744 12.817 -9.167 1.00 59.03 71 ALA A O 1
ATOM 604 N N . ILE A 1 72 ? 12.231 12.943 -10.829 1.00 62.38 72 ILE A N 1
ATOM 605 C CA . ILE A 1 72 ? 11.689 14.188 -11.348 1.00 62.38 72 ILE A CA 1
ATOM 606 C C . ILE A 1 72 ? 10.684 13.775 -12.417 1.00 62.38 72 ILE A C 1
ATOM 608 O O . ILE A 1 72 ? 11.050 13.163 -13.423 1.00 62.38 72 ILE A O 1
ATOM 612 N N . PHE A 1 73 ? 9.399 14.051 -12.179 1.00 65.50 73 PHE A N 1
ATOM 613 C CA . PHE A 1 73 ? 8.390 13.760 -13.182 1.00 65.50 73 PHE A CA 1
ATOM 614 C C . PHE A 1 73 ? 8.653 14.645 -14.407 1.00 65.50 73 PHE A C 1
ATOM 616 O O . PHE A 1 73 ? 8.466 15.859 -14.355 1.00 65.50 73 PHE A O 1
ATOM 623 N N . HIS A 1 74 ? 9.100 14.050 -15.511 1.00 69.88 74 HIS A N 1
ATOM 624 C CA . HIS A 1 74 ? 9.302 14.754 -16.771 1.00 69.88 74 HIS A CA 1
ATOM 625 C C . HIS A 1 74 ? 8.194 14.363 -17.744 1.00 69.88 74 HIS A C 1
ATOM 627 O O . HIS A 1 74 ? 8.187 13.257 -18.282 1.00 69.88 74 HIS A O 1
ATOM 633 N N . SER A 1 75 ? 7.270 15.287 -18.011 1.00 66.88 75 SER A N 1
ATOM 634 C CA . SER A 1 75 ? 6.165 15.070 -18.956 1.00 66.88 75 SER A CA 1
ATOM 635 C C . SER A 1 75 ? 6.639 14.703 -20.368 1.00 66.88 75 SER A C 1
ATOM 637 O O . SER A 1 75 ? 5.932 14.002 -21.090 1.00 66.88 75 SER A O 1
ATOM 639 N N . SER A 1 76 ? 7.853 15.117 -20.747 1.00 73.00 76 SER A N 1
ATOM 640 C CA . SER A 1 76 ? 8.503 14.734 -22.003 1.00 73.00 76 SER A CA 1
ATOM 641 C C . SER A 1 76 ? 8.753 13.227 -22.113 1.00 73.00 76 SER A C 1
ATOM 643 O O . SER A 1 76 ? 8.660 12.684 -23.211 1.00 73.00 76 SER A O 1
ATOM 645 N N . LEU A 1 77 ? 8.996 12.526 -20.999 1.00 70.62 77 LEU A N 1
ATOM 646 C CA . LEU A 1 77 ? 9.203 11.073 -20.993 1.00 70.62 77 LEU A CA 1
ATOM 647 C C . LEU A 1 77 ? 7.921 10.313 -21.346 1.00 70.62 77 LEU A C 1
ATOM 649 O O . LEU A 1 77 ? 7.994 9.229 -21.909 1.00 70.62 77 LEU A O 1
ATOM 653 N N . CYS A 1 78 ? 6.741 10.888 -21.098 1.00 71.62 78 CYS A N 1
ATOM 654 C CA . CYS A 1 78 ? 5.468 10.281 -21.496 1.00 71.62 78 CYS A CA 1
ATOM 655 C C . CYS A 1 78 ? 5.225 10.321 -23.014 1.00 71.62 78 CYS A C 1
ATOM 657 O O . CYS A 1 78 ? 4.368 9.595 -23.507 1.00 71.62 78 CYS A O 1
ATOM 659 N N . GLN A 1 79 ? 5.944 11.177 -23.745 1.00 78.00 79 GLN A N 1
ATOM 660 C CA . GLN A 1 79 ? 5.794 11.350 -25.195 1.00 78.00 79 GLN A CA 1
ATOM 661 C C . GLN A 1 79 ? 6.810 10.524 -25.999 1.00 78.00 79 GLN A C 1
ATOM 663 O O . GLN A 1 79 ? 6.733 10.480 -27.226 1.00 78.00 79 GLN A O 1
ATOM 668 N N . MET A 1 80 ? 7.757 9.869 -25.322 1.00 80.00 80 MET A N 1
ATOM 669 C CA . MET A 1 80 ? 8.759 9.019 -25.959 1.00 80.00 80 MET A CA 1
ATOM 670 C C . MET A 1 80 ? 8.134 7.701 -26.449 1.00 80.00 80 MET A C 1
ATOM 672 O O . MET A 1 80 ? 7.246 7.167 -25.776 1.00 80.00 80 MET A O 1
ATOM 676 N N . PRO A 1 81 ? 8.611 7.123 -27.570 1.00 80.81 81 PRO A N 1
ATOM 677 C CA . PRO A 1 81 ? 8.131 5.831 -28.075 1.00 80.81 81 PRO A CA 1
ATOM 678 C C . PRO A 1 81 ? 8.199 4.690 -27.045 1.00 80.81 81 PRO A C 1
ATOM 680 O O . PRO A 1 81 ? 7.422 3.741 -27.111 1.00 80.81 81 PRO A O 1
ATOM 683 N N . ASP A 1 82 ? 9.110 4.796 -26.079 1.00 77.75 82 ASP A N 1
ATOM 684 C CA . ASP A 1 82 ? 9.350 3.868 -24.978 1.00 77.75 82 ASP A CA 1
ATOM 685 C C . ASP A 1 82 ? 9.045 4.484 -23.602 1.00 77.75 82 ASP A C 1
ATOM 687 O O . ASP A 1 82 ? 9.574 4.018 -22.592 1.00 77.75 82 ASP A O 1
ATOM 691 N N . GLY A 1 83 ? 8.166 5.490 -23.530 1.00 71.19 83 GLY A N 1
ATOM 692 C CA . GLY A 1 83 ? 7.897 6.250 -22.306 1.00 71.19 83 GLY A CA 1
ATOM 693 C C . GLY A 1 83 ? 7.542 5.400 -21.082 1.00 71.19 83 GLY A C 1
ATOM 694 O O . GLY A 1 83 ? 7.959 5.716 -19.973 1.00 71.19 83 GLY A O 1
ATOM 695 N N . LEU A 1 84 ? 6.868 4.257 -21.264 1.00 72.12 84 LEU A N 1
ATOM 696 C CA . LEU A 1 84 ? 6.582 3.296 -20.184 1.00 72.12 84 LEU A CA 1
ATOM 697 C C . LEU A 1 84 ? 7.849 2.729 -19.522 1.00 72.12 84 LEU A C 1
ATOM 699 O O . LEU A 1 84 ? 7.851 2.434 -18.329 1.00 72.12 84 LEU A O 1
ATOM 703 N N . SER A 1 85 ? 8.937 2.583 -20.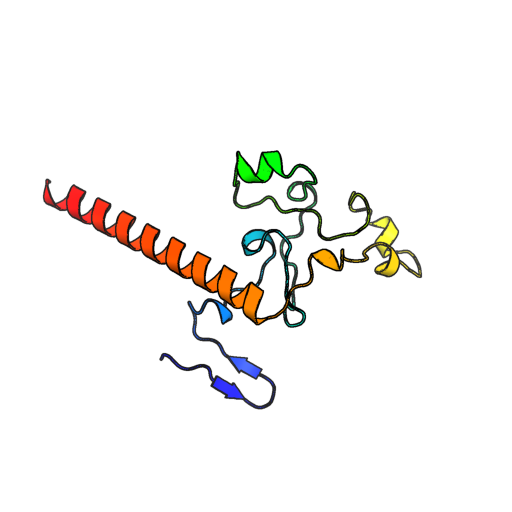277 1.00 76.88 85 SER A N 1
ATOM 704 C CA . SER A 1 85 ? 10.213 2.086 -19.760 1.00 76.88 85 SER A CA 1
ATOM 705 C C . SER A 1 85 ? 10.915 3.090 -18.838 1.00 76.88 85 SER A C 1
ATOM 707 O O . SER A 1 85 ? 11.734 2.679 -18.014 1.00 76.88 85 SER A O 1
ATOM 709 N N . CYS A 1 86 ? 10.557 4.376 -18.929 1.00 73.62 86 CYS A N 1
ATOM 710 C CA . CYS A 1 86 ? 11.065 5.442 -18.068 1.00 73.62 86 CYS A CA 1
ATOM 711 C C . CYS A 1 86 ? 10.396 5.464 -16.681 1.00 73.62 86 CYS A C 1
ATOM 713 O O . CYS A 1 86 ? 10.948 6.041 -15.746 1.00 73.62 86 CYS A O 1
ATOM 715 N N . TRP A 1 87 ? 9.241 4.803 -16.539 1.00 76.75 87 TRP A N 1
ATOM 716 C CA . TRP A 1 87 ? 8.438 4.737 -15.311 1.00 76.75 87 TRP A CA 1
ATOM 717 C C . TRP A 1 87 ? 8.419 3.328 -14.719 1.00 76.75 87 TRP A C 1
ATOM 719 O O . TRP A 1 87 ? 7.393 2.847 -14.239 1.00 76.75 87 TRP A O 1
ATOM 729 N N . LYS A 1 88 ? 9.555 2.626 -14.778 1.00 79.81 88 LYS A N 1
ATOM 730 C CA . LYS A 1 88 ? 9.671 1.308 -14.153 1.00 79.81 88 LYS A CA 1
ATOM 731 C C . LYS A 1 88 ? 9.537 1.441 -12.645 1.00 79.81 88 LYS A C 1
ATOM 733 O O . LYS A 1 88 ? 10.313 2.149 -12.002 1.00 79.81 88 LYS A O 1
ATOM 738 N N . TYR A 1 89 ? 8.571 0.716 -12.107 1.00 79.06 89 TYR A N 1
ATOM 739 C CA . TYR A 1 89 ? 8.399 0.568 -10.676 1.00 79.06 89 TYR A CA 1
ATOM 740 C C . TYR A 1 89 ? 9.585 -0.149 -10.047 1.00 79.06 89 TYR A C 1
ATOM 742 O O . TYR A 1 89 ? 10.154 -1.074 -10.637 1.00 79.06 89 TYR A O 1
ATOM 750 N N . ASP A 1 90 ? 9.906 0.243 -8.820 1.00 83.69 90 ASP A N 1
ATOM 751 C CA . ASP A 1 90 ? 10.778 -0.552 -7.981 1.00 83.69 90 ASP A CA 1
ATOM 752 C C . ASP A 1 90 ? 10.051 -1.837 -7.566 1.00 83.69 90 ASP A C 1
ATOM 754 O O . ASP A 1 90 ? 9.098 -1.836 -6.785 1.00 83.69 90 ASP A O 1
ATOM 758 N N . SER A 1 91 ? 10.518 -2.968 -8.096 1.00 85.94 91 SER A N 1
ATOM 759 C CA . SER A 1 91 ? 9.961 -4.282 -7.776 1.00 85.94 91 SER A CA 1
ATOM 760 C C . SER A 1 91 ? 10.060 -4.647 -6.291 1.00 85.94 91 SER A C 1
ATOM 762 O O . SER A 1 91 ? 9.305 -5.504 -5.838 1.00 85.94 91 SER A O 1
ATOM 764 N N . THR A 1 92 ? 10.951 -4.013 -5.518 1.00 87.56 92 THR A N 1
ATOM 765 C CA . THR A 1 92 ? 11.089 -4.275 -4.076 1.00 87.56 92 THR A CA 1
ATOM 766 C C . THR A 1 92 ? 9.886 -3.782 -3.264 1.00 87.56 92 THR A C 1
ATOM 768 O O . THR A 1 92 ? 9.632 -4.288 -2.163 1.00 87.56 92 THR A O 1
ATOM 771 N N . LEU A 1 93 ? 9.110 -2.852 -3.826 1.00 85.75 93 LEU A N 1
ATOM 772 C CA . LEU A 1 93 ? 7.884 -2.304 -3.247 1.00 85.75 93 LEU A CA 1
ATOM 773 C C . LEU A 1 93 ? 6.647 -3.166 -3.540 1.00 85.75 93 LEU A C 1
ATOM 775 O O . LEU A 1 93 ? 5.613 -3.014 -2.889 1.00 85.75 93 LEU A O 1
ATOM 779 N N . ILE A 1 94 ? 6.758 -4.123 -4.467 1.00 87.50 94 ILE A N 1
ATOM 780 C CA . ILE A 1 94 ? 5.695 -5.086 -4.756 1.00 87.50 94 ILE A CA 1
ATOM 781 C C . ILE A 1 94 ? 5.686 -6.152 -3.657 1.00 87.50 94 ILE A C 1
ATOM 783 O O . ILE A 1 94 ? 6.646 -6.905 -3.478 1.00 87.50 94 ILE A O 1
ATOM 787 N N . LYS A 1 95 ? 4.580 -6.241 -2.920 1.00 90.00 95 LYS A N 1
ATOM 788 C CA . LYS A 1 95 ? 4.356 -7.215 -1.845 1.00 90.00 95 LYS A CA 1
ATOM 789 C C . LYS A 1 95 ? 3.222 -8.165 -2.204 1.00 90.00 95 LYS A C 1
ATOM 791 O O . LYS A 1 95 ? 2.465 -7.948 -3.142 1.00 90.00 95 LYS A O 1
ATOM 796 N N . ASN A 1 96 ? 3.086 -9.246 -1.439 1.00 90.31 96 ASN A N 1
ATOM 797 C CA . ASN A 1 96 ? 1.931 -10.123 -1.593 1.00 90.31 96 ASN A CA 1
ATOM 798 C C . ASN A 1 96 ? 0.667 -9.504 -0.974 1.00 90.31 96 ASN A C 1
ATOM 800 O O . ASN A 1 96 ? 0.718 -8.676 -0.063 1.00 90.31 96 ASN A O 1
ATOM 804 N N . ASP A 1 97 ? -0.474 -9.981 -1.449 1.00 87.69 97 ASP A N 1
ATOM 805 C CA . ASP A 1 97 ? -1.804 -9.552 -1.031 1.00 87.69 97 ASP A CA 1
ATOM 806 C C . ASP A 1 97 ? -2.029 -9.604 0.485 1.00 87.69 97 ASP A C 1
ATOM 808 O O . ASP A 1 97 ? -2.530 -8.649 1.080 1.00 87.69 97 ASP A O 1
ATOM 812 N N . THR A 1 98 ? -1.629 -10.707 1.119 1.00 90.19 98 THR A N 1
ATOM 813 C CA . THR A 1 98 ? -1.802 -10.939 2.559 1.00 90.19 98 THR A CA 1
ATOM 814 C C . THR A 1 98 ? -1.045 -9.912 3.395 1.00 90.19 98 THR A C 1
ATOM 816 O O . THR A 1 98 ? -1.536 -9.465 4.431 1.00 90.19 98 THR A O 1
ATOM 819 N N . TYR A 1 99 ? 0.153 -9.534 2.953 1.00 90.56 99 TYR A N 1
ATOM 820 C CA . TYR A 1 99 ? 0.984 -8.545 3.623 1.00 90.56 99 TYR A CA 1
ATOM 821 C C . TYR A 1 99 ? 0.310 -7.169 3.618 1.00 90.56 99 TYR A C 1
ATOM 823 O O . TYR A 1 99 ? 0.131 -6.567 4.677 1.00 90.56 99 TYR A O 1
ATOM 831 N N . ILE A 1 100 ? -0.147 -6.722 2.447 1.00 87.25 100 ILE A N 1
ATOM 832 C CA . ILE A 1 100 ? -0.838 -5.437 2.304 1.00 87.25 100 ILE A CA 1
ATOM 833 C C . ILE A 1 100 ? -2.179 -5.442 3.051 1.00 87.25 100 ILE A C 1
ATOM 835 O O . ILE A 1 100 ? -2.479 -4.490 3.768 1.00 87.25 100 ILE A O 1
ATOM 839 N N . ASP A 1 101 ? -2.962 -6.527 2.975 1.00 86.88 101 ASP A N 1
ATOM 840 C CA . ASP A 1 101 ? -4.210 -6.665 3.745 1.00 86.88 101 ASP A CA 1
ATOM 841 C C . ASP A 1 101 ? -3.971 -6.513 5.250 1.00 86.88 101 ASP A C 1
ATOM 843 O O . ASP A 1 101 ? -4.740 -5.840 5.938 1.00 86.88 101 ASP A O 1
ATOM 847 N N . LYS A 1 102 ? -2.890 -7.108 5.768 1.00 88.88 102 LYS A N 1
ATOM 848 C CA . LYS A 1 102 ? -2.536 -7.016 7.186 1.00 88.88 102 LYS A CA 1
ATOM 849 C C . LYS A 1 102 ? -2.205 -5.580 7.594 1.00 88.88 102 LYS A C 1
ATOM 851 O O . LYS A 1 102 ? -2.691 -5.141 8.635 1.00 88.88 102 LYS A O 1
ATOM 856 N N . ILE A 1 103 ? -1.423 -4.853 6.792 1.00 87.38 103 ILE A N 1
ATOM 857 C CA . ILE A 1 103 ? -1.100 -3.439 7.054 1.00 87.38 103 ILE A CA 1
ATOM 858 C C . ILE A 1 103 ? -2.378 -2.599 7.077 1.00 87.38 103 ILE A C 1
ATOM 860 O O . ILE A 1 103 ? -2.613 -1.847 8.023 1.00 87.38 103 ILE A O 1
ATOM 864 N N . LEU A 1 104 ? -3.238 -2.757 6.070 1.00 85.06 104 LEU A N 1
ATOM 865 C CA . LEU A 1 104 ? -4.476 -1.986 5.968 1.00 85.06 104 LEU A CA 1
ATOM 866 C C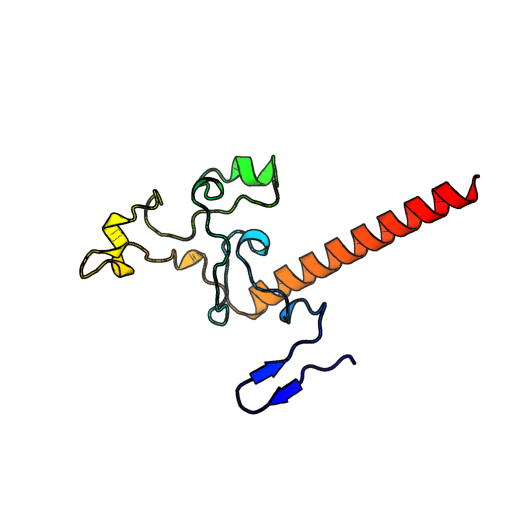 . LEU A 1 104 ? -5.446 -2.299 7.110 1.00 85.06 104 LEU A C 1
ATOM 868 O O . LEU A 1 104 ? -6.071 -1.388 7.649 1.00 85.06 104 LEU A O 1
ATOM 872 N N . GLN A 1 105 ? -5.544 -3.564 7.523 1.00 87.19 105 GLN A N 1
ATOM 873 C CA . GLN A 1 105 ? -6.338 -3.953 8.687 1.00 87.19 105 GLN A CA 1
ATOM 874 C C . GLN A 1 105 ? -5.798 -3.304 9.970 1.00 87.19 105 GLN A C 1
ATOM 876 O O . GLN A 1 105 ? -6.573 -2.719 10.723 1.00 87.19 105 GLN A O 1
ATOM 881 N N . GLN A 1 106 ? -4.480 -3.327 10.190 1.00 87.38 106 GLN A N 1
ATOM 882 C CA . GLN A 1 106 ? -3.860 -2.665 11.344 1.00 87.38 106 GLN A CA 1
ATOM 883 C C . GLN A 1 106 ? -4.153 -1.160 11.364 1.00 87.38 106 GLN A C 1
ATOM 885 O O . GLN A 1 106 ? -4.559 -0.629 12.399 1.00 87.38 106 GLN A O 1
ATOM 890 N N . ARG A 1 107 ? -4.034 -0.481 10.215 1.00 83.69 107 ARG A N 1
ATOM 891 C CA . ARG A 1 107 ? -4.374 0.944 10.083 1.00 83.69 107 ARG A CA 1
ATOM 892 C C . ARG A 1 107 ? -5.847 1.223 10.352 1.00 83.69 107 ARG A C 1
ATOM 894 O O . ARG A 1 107 ? -6.166 2.159 11.081 1.00 83.69 107 ARG A O 1
ATOM 901 N N . ALA A 1 108 ? -6.745 0.400 9.816 1.00 84.12 108 ALA A N 1
ATOM 902 C CA . ALA A 1 108 ? -8.174 0.530 10.075 1.00 84.12 108 ALA A CA 1
ATOM 903 C C . ALA A 1 108 ? -8.493 0.390 11.576 1.00 84.12 108 ALA A C 1
ATOM 905 O O . ALA A 1 108 ? -9.281 1.171 12.115 1.00 84.12 108 ALA A O 1
ATOM 906 N N . ASP A 1 109 ? -7.844 -0.548 12.270 1.00 87.19 109 ASP A N 1
ATOM 907 C CA . ASP A 1 109 ? -8.022 -0.759 13.710 1.00 87.19 109 ASP A CA 1
ATOM 908 C C . ASP A 1 109 ? -7.430 0.376 14.560 1.00 87.19 109 ASP A C 1
ATOM 910 O O . ASP A 1 109 ? -7.999 0.743 15.591 1.00 87.19 109 ASP A O 1
ATOM 914 N N . GLU A 1 110 ? -6.300 0.954 14.150 1.00 86.75 110 GLU A N 1
ATOM 915 C CA . GLU A 1 110 ? -5.719 2.153 14.771 1.00 86.75 110 GLU A CA 1
ATOM 916 C C . GLU A 1 110 ? -6.656 3.357 14.659 1.00 86.75 110 GLU A C 1
ATOM 918 O O . GLU A 1 110 ? -7.002 3.957 15.678 1.00 86.75 110 GLU A O 1
ATOM 923 N N . ILE A 1 111 ? -7.130 3.664 13.449 1.00 83.56 111 ILE A N 1
ATOM 924 C CA . ILE A 1 111 ? -8.046 4.785 13.200 1.00 83.56 111 ILE A CA 1
ATOM 925 C C . ILE A 1 111 ? -9.344 4.594 13.989 1.00 83.56 111 ILE A C 1
ATOM 927 O O . ILE A 1 111 ? -9.846 5.527 14.617 1.00 83.56 111 ILE A O 1
ATOM 931 N N . LYS A 1 112 ? -9.878 3.367 14.015 1.00 86.12 112 LYS A N 1
ATOM 932 C CA . LYS A 1 112 ? -11.087 3.051 14.778 1.00 86.12 112 LYS A CA 1
ATOM 933 C C . LYS A 1 112 ? -10.898 3.292 16.276 1.00 86.12 112 LYS A C 1
ATOM 935 O O . LYS A 1 112 ? -11.794 3.853 16.905 1.00 86.12 112 LYS A O 1
ATOM 940 N N . ARG A 1 113 ? -9.754 2.896 16.846 1.00 89.06 113 ARG A N 1
ATOM 941 C CA . ARG A 1 113 ? -9.427 3.162 18.258 1.00 89.06 113 ARG A CA 1
ATOM 942 C C . ARG A 1 113 ? -9.329 4.661 18.536 1.00 89.06 113 ARG A C 1
ATOM 944 O O . ARG A 1 113 ? -10.041 5.147 19.406 1.00 89.06 113 ARG A O 1
ATOM 951 N N . GLN A 1 114 ? -8.567 5.398 17.729 1.00 86.56 114 GLN A N 1
ATOM 952 C CA . GLN A 1 114 ? -8.425 6.854 17.864 1.00 86.56 114 GLN A CA 1
ATOM 953 C C . GLN A 1 114 ? -9.772 7.584 17.791 1.00 86.56 114 GLN A C 1
ATOM 955 O O . GLN A 1 114 ? -10.026 8.515 18.557 1.00 86.56 114 GLN A O 1
ATOM 960 N N . TYR A 1 115 ? -10.664 7.147 16.899 1.00 85.44 115 TYR A N 1
ATOM 961 C CA . TYR A 1 115 ? -12.014 7.691 16.802 1.00 85.44 115 TYR A CA 1
ATOM 962 C C . TYR A 1 115 ? -12.821 7.450 18.085 1.00 85.44 115 TYR A C 1
ATOM 964 O O . TYR A 1 115 ? -13.427 8.383 18.611 1.00 85.44 115 TYR A O 1
ATOM 972 N N . ILE A 1 116 ? -12.813 6.218 18.608 1.00 90.69 116 ILE A N 1
ATOM 973 C CA . ILE A 1 116 ? -13.515 5.866 19.851 1.00 90.69 116 ILE A CA 1
ATOM 974 C C . ILE A 1 116 ? -12.990 6.701 21.022 1.00 90.69 116 ILE A C 1
ATOM 976 O O . ILE A 1 116 ? -13.791 7.282 21.755 1.00 90.69 116 ILE A O 1
ATOM 980 N N . ASP A 1 117 ? -11.671 6.809 21.166 1.00 90.50 117 ASP A N 1
ATOM 981 C CA . ASP A 1 117 ? -11.033 7.577 22.238 1.00 90.50 117 ASP A CA 1
ATOM 982 C C . ASP A 1 117 ? -11.412 9.060 22.160 1.00 90.50 117 ASP A C 1
ATOM 984 O O . ASP A 1 117 ? -11.805 9.663 23.161 1.00 90.50 117 ASP A O 1
ATOM 988 N N . THR A 1 118 ? -11.398 9.626 20.951 1.00 89.44 118 THR A N 1
ATOM 989 C CA . THR A 1 118 ? -11.813 11.012 20.692 1.00 89.44 118 THR A CA 1
ATOM 990 C C . THR A 1 118 ? -13.278 11.237 21.070 1.00 89.44 118 THR A C 1
ATOM 992 O O . THR A 1 118 ? -13.609 12.185 21.785 1.00 89.44 118 THR A O 1
ATOM 995 N N . VAL A 1 119 ? -14.177 10.347 20.640 1.00 90.19 119 VAL A N 1
ATOM 996 C CA . VAL A 1 119 ? -15.609 10.432 20.962 1.00 90.19 119 VAL A CA 1
ATOM 997 C C . VAL A 1 119 ? -15.848 10.311 22.468 1.00 90.19 119 VAL A C 1
ATOM 999 O O . VAL A 1 119 ? -16.668 11.049 23.017 1.00 90.19 119 VAL A O 1
ATOM 1002 N N . ASN A 1 120 ? -15.141 9.406 23.147 1.00 89.75 120 ASN A N 1
ATOM 1003 C CA . ASN A 1 120 ? -15.249 9.226 24.593 1.00 89.75 120 ASN A CA 1
ATOM 1004 C C . ASN A 1 120 ? -14.734 10.450 25.353 1.00 89.75 120 ASN A C 1
ATOM 1006 O O . ASN A 1 120 ? -15.406 10.910 26.272 1.00 89.75 120 ASN A O 1
ATOM 1010 N N . SER A 1 121 ? -13.603 11.022 24.935 1.00 89.38 121 SER A N 1
ATOM 1011 C CA . SER A 1 121 ? -13.072 12.267 25.496 1.00 89.38 121 SER A CA 1
ATOM 1012 C C . SER A 1 121 ? -14.095 13.406 25.400 1.00 89.38 121 SER A C 1
ATOM 1014 O O . SER A 1 121 ? -14.415 14.025 26.413 1.00 89.38 121 SER A O 1
ATOM 1016 N N . ILE A 1 122 ? -14.705 13.607 24.226 1.00 87.00 122 ILE A N 1
ATOM 1017 C CA . ILE A 1 122 ? -15.731 14.643 24.018 1.00 87.00 122 ILE A CA 1
ATOM 1018 C C . ILE A 1 122 ? -16.954 14.420 24.919 1.00 87.00 122 ILE A C 1
ATOM 1020 O O . ILE A 1 122 ? -17.487 15.377 25.483 1.00 87.00 122 ILE A O 1
ATOM 1024 N N . LYS A 1 123 ? -17.425 13.174 25.051 1.00 80.44 123 LYS A N 1
ATOM 1025 C CA . LYS A 1 123 ? -18.567 12.842 25.920 1.00 80.44 123 LYS A CA 1
ATOM 1026 C C . LYS A 1 123 ? -18.255 13.113 27.388 1.00 80.44 123 LYS A C 1
ATOM 1028 O O . LYS A 1 123 ? -19.078 13.720 28.064 1.00 80.44 123 LYS A O 1
ATOM 1033 N N . SER A 1 124 ? -17.071 12.718 27.850 1.00 76.00 124 SER A N 1
ATOM 1034 C CA . SER A 1 124 ? -16.615 12.987 29.214 1.00 76.00 124 SER A CA 1
ATOM 1035 C C . SER A 1 124 ? -16.515 14.487 29.482 1.00 76.00 124 SER A C 1
ATOM 1037 O O . SER A 1 124 ? -16.997 14.940 30.509 1.00 76.00 124 SER A O 1
ATOM 1039 N N . SER A 1 125 ? -15.997 15.288 28.546 1.00 71.06 125 SER A N 1
ATOM 1040 C CA . SER A 1 125 ? -15.925 16.750 28.701 1.00 71.06 125 SER A CA 1
ATOM 1041 C C . SER A 1 125 ? -17.293 17.442 28.718 1.00 71.06 125 SER A C 1
ATOM 1043 O O . SER A 1 125 ? -17.439 18.473 29.364 1.00 71.06 125 SER A O 1
ATOM 1045 N N . LYS A 1 126 ? -18.303 16.887 28.036 1.00 66.75 126 LYS A N 1
ATOM 1046 C CA . LYS A 1 126 ? -19.680 17.416 28.048 1.00 66.75 126 LYS A CA 1
ATOM 1047 C C . LYS A 1 126 ? -20.497 17.004 29.274 1.00 66.75 126 LYS A C 1
ATOM 1049 O O . LYS A 1 126 ? -21.528 17.611 29.511 1.00 66.75 126 LYS A O 1
ATOM 1054 N N . ALA A 1 127 ? -20.068 15.993 30.029 1.00 59.78 127 ALA A N 1
ATOM 1055 C CA . ALA A 1 127 ? -20.752 15.546 31.246 1.00 59.78 127 ALA A CA 1
ATOM 1056 C C . ALA A 1 127 ? -20.424 16.402 32.490 1.00 59.78 127 ALA A C 1
ATOM 1058 O O . ALA A 1 127 ? -21.021 16.193 33.541 1.00 59.78 127 ALA A O 1
ATOM 1059 N N . PHE A 1 128 ? -19.476 17.342 32.376 1.00 51.19 128 PHE A N 1
ATOM 1060 C CA . PHE A 1 128 ? -19.052 18.265 33.440 1.00 51.19 128 PHE A CA 1
ATOM 1061 C C . PHE A 1 128 ? -19.530 19.719 33.228 1.00 51.19 128 PHE A C 1
ATOM 1063 O O . PHE A 1 128 ? -19.076 20.614 33.940 1.00 51.19 128 PHE A O 1
ATOM 1070 N N . LEU A 1 129 ? -20.428 19.954 32.263 1.00 47.75 129 LEU A N 1
ATOM 1071 C CA . LEU A 1 129 ? -21.147 21.217 32.035 1.00 47.75 129 LEU A CA 1
ATOM 1072 C C . LEU A 1 129 ? -22.641 20.998 32.281 1.00 47.75 129 LEU A C 1
ATOM 1074 O O . LEU A 1 129 ? -23.274 21.924 32.830 1.00 47.75 129 LEU A O 1
#